Protein AF-A0A538EHU3-F1 (afdb_monomer)

Nearest PDB structures (foldseek):
  3a0o-assembly1_A  TM=6.125E-01  e=9.164E-01  Agrobacterium fabrum str. C58
  1o7l-assembly1_B  TM=5.854E-01  e=8.626E-01  Escherichia coli
  3rma-assembly2_B  TM=4.689E-01  e=1.678E+00  Escherichia phage RB69
  7z5s-assembly2_BBB  TM=4.454E-01  e=3.912E+00  Clostridium botulinum
  7z5s-assembly1_AAA  TM=4.482E-01  e=4.982E+00  Clostridium botulinum

pLDDT: mean 92.31, std 8.0, range [54.81, 97.12]

Solvent-accessible surface area (backbone atoms only — not comparable to full-atom values): 2868 Å² total; per-residue (Å²): 130,93,81,78,62,53,52,83,58,91,96,56,51,48,48,100,81,27,39,32,68,74,60,87,49,37,36,36,36,32,60,51,97,89,66,50,84,46,74,54,77,39,81,126

Structure (mmCIF, N/CA/C/O backbone):
data_AF-A0A538EHU3-F1
#
_entry.id   AF-A0A538EHU3-F1
#
loop_
_atom_site.group_PDB
_atom_site.id
_atom_site.type_symbol
_atom_site.label_atom_id
_atom_site.label_alt_id
_atom_site.label_comp_id
_atom_site.label_asym_id
_atom_site.label_entity_id
_atom_site.label_seq_id
_atom_site.pdbx_PDB_ins_code
_atom_site.Cartn_x
_atom_site.Cartn_y
_atom_site.Cartn_z
_atom_site.occupancy
_atom_site.B_iso_or_equiv
_atom_site.auth_seq_id
_atom_site.auth_comp_id
_atom_site.auth_asym_id
_atom_site.auth_atom_id
_atom_site.pdbx_PDB_model_num
ATOM 1 N N . ALA A 1 1 ? -4.497 -16.169 8.361 1.00 54.81 1 ALA A N 1
ATOM 2 C CA . ALA A 1 1 ? -3.976 -14.793 8.196 1.00 54.81 1 ALA A CA 1
ATOM 3 C C . ALA A 1 1 ? -4.441 -13.937 9.376 1.00 54.81 1 ALA A C 1
ATOM 5 O O . ALA A 1 1 ? -5.597 -14.072 9.755 1.00 54.81 1 ALA A O 1
ATOM 6 N N . ARG A 1 2 ? -3.584 -13.097 9.981 1.00 66.94 2 ARG A N 1
ATOM 7 C CA . ARG A 1 2 ? -3.938 -12.258 11.154 1.00 66.94 2 ARG A CA 1
ATOM 8 C C . ARG A 1 2 ? -4.709 -10.974 10.772 1.00 66.94 2 ARG A C 1
ATOM 10 O O . ARG A 1 2 ? -4.366 -9.892 11.222 1.00 66.94 2 ARG A O 1
ATOM 17 N N . GLY A 1 3 ? -5.714 -11.082 9.901 1.00 81.25 3 GLY A N 1
ATOM 18 C CA . GLY A 1 3 ? -6.653 -9.994 9.567 1.00 81.25 3 GLY A CA 1
ATOM 19 C C . GLY A 1 3 ? -6.146 -8.865 8.655 1.00 81.25 3 GLY A C 1
ATOM 20 O O . GLY A 1 3 ? -6.960 -8.261 7.966 1.00 81.25 3 GLY A O 1
ATOM 21 N N . VAL A 1 4 ? -4.838 -8.606 8.583 1.00 85.50 4 VAL A N 1
ATOM 22 C CA . VAL A 1 4 ? -4.284 -7.542 7.726 1.00 85.50 4 VAL A CA 1
ATOM 23 C C . VAL A 1 4 ? -4.207 -8.004 6.268 1.00 85.50 4 VAL A C 1
ATOM 25 O O . VAL A 1 4 ? -3.652 -9.066 5.979 1.00 85.50 4 VAL A O 1
ATOM 28 N N . ARG A 1 5 ? -4.762 -7.201 5.354 1.00 91.19 5 ARG A N 1
ATOM 29 C CA . ARG A 1 5 ? -4.627 -7.364 3.900 1.00 91.19 5 ARG A CA 1
ATOM 30 C C . ARG A 1 5 ? -3.769 -6.226 3.368 1.00 91.19 5 ARG A C 1
ATOM 32 O O . ARG A 1 5 ? -4.002 -5.078 3.734 1.00 91.19 5 ARG A O 1
ATOM 39 N N . PHE A 1 6 ? -2.787 -6.555 2.536 1.00 95.56 6 PHE A N 1
ATOM 40 C CA . PHE A 1 6 ? -1.952 -5.542 1.906 1.00 95.56 6 PHE A CA 1
ATOM 41 C C . PHE A 1 6 ? -2.630 -4.980 0.659 1.00 95.56 6 PHE A C 1
ATOM 43 O O . PHE A 1 6 ? -3.229 -5.725 -0.120 1.00 95.56 6 PHE A O 1
ATOM 50 N N . GLU A 1 7 ? -2.546 -3.663 0.507 1.00 96.25 7 GLU A N 1
ATOM 51 C CA . GLU A 1 7 ? -3.060 -2.928 -0.645 1.00 96.25 7 GLU A CA 1
ATOM 52 C C . GLU A 1 7 ? -2.222 -3.245 -1.882 1.00 96.25 7 GLU A C 1
ATOM 54 O O . GLU A 1 7 ? -1.007 -3.436 -1.790 1.00 96.25 7 GLU A O 1
ATOM 59 N N . ARG A 1 8 ? -2.875 -3.292 -3.044 1.00 95.94 8 ARG A N 1
ATOM 60 C CA . ARG A 1 8 ? -2.228 -3.504 -4.341 1.00 95.94 8 ARG A CA 1
ATOM 61 C C . ARG A 1 8 ? -2.497 -2.315 -5.248 1.00 95.94 8 ARG A C 1
ATOM 63 O O . ARG A 1 8 ? -3.636 -1.869 -5.346 1.00 95.94 8 ARG A O 1
ATOM 70 N N . TYR A 1 9 ? -1.450 -1.835 -5.901 1.00 94.38 9 TYR A N 1
ATOM 71 C CA . TYR A 1 9 ? -1.478 -0.685 -6.789 1.00 94.38 9 TYR A CA 1
ATOM 72 C C . TYR A 1 9 ? -0.965 -1.088 -8.168 1.00 94.38 9 TYR A C 1
ATOM 74 O O . TYR A 1 9 ? 0.083 -1.724 -8.294 1.00 94.38 9 TYR A O 1
ATOM 82 N N . ASP A 1 10 ? -1.694 -0.691 -9.207 1.00 94.19 10 ASP A N 1
ATOM 83 C CA . ASP A 1 10 ? -1.263 -0.912 -10.583 1.00 94.19 10 ASP A CA 1
ATOM 84 C C . ASP A 1 10 ? 0.030 -0.137 -10.871 1.00 9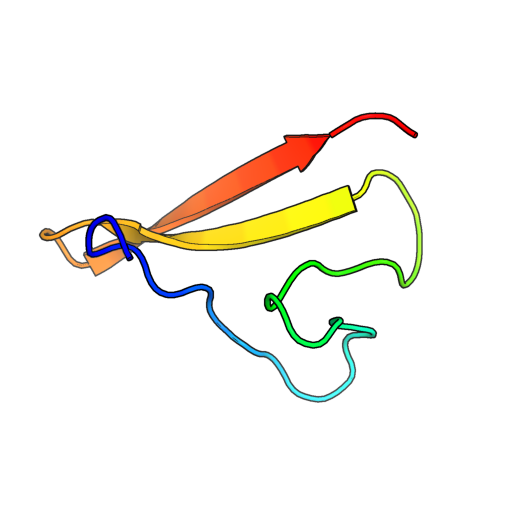4.19 10 ASP A C 1
ATOM 86 O O . ASP A 1 10 ? 0.217 0.994 -10.419 1.00 94.19 10 ASP A O 1
ATOM 90 N N . GLY A 1 11 ? 0.943 -0.758 -11.619 1.00 91.69 11 GLY A N 1
ATOM 91 C CA . GLY A 1 11 ? 2.253 -0.179 -11.936 1.00 91.69 11 GLY A CA 1
ATOM 92 C C . GLY A 1 11 ? 3.323 -0.360 -10.853 1.00 91.69 11 GLY A C 1
ATOM 93 O O . GLY A 1 11 ? 4.451 0.087 -11.047 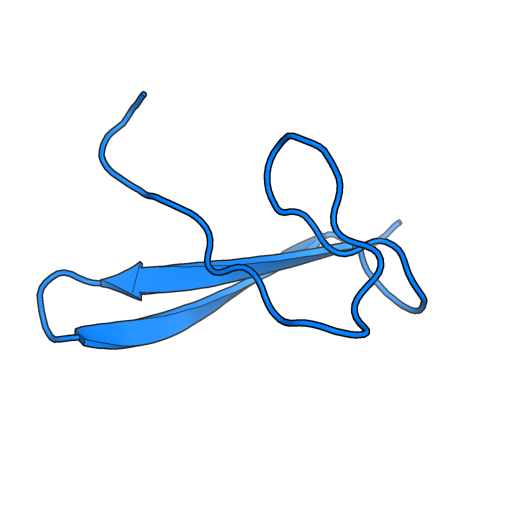1.00 91.69 11 GLY A O 1
ATOM 94 N N . PHE A 1 12 ? 3.014 -1.042 -9.746 1.00 94.38 12 PHE A N 1
ATOM 95 C CA . PHE A 1 12 ? 3.987 -1.400 -8.713 1.00 94.38 12 PHE A CA 1
ATOM 96 C C . PHE A 1 12 ? 4.371 -2.887 -8.796 1.00 94.38 12 PHE A C 1
ATOM 98 O O . PHE A 1 12 ? 3.514 -3.759 -8.922 1.00 94.38 12 PHE A O 1
ATOM 105 N N . GLU A 1 13 ? 5.664 -3.200 -8.652 1.00 95.62 13 GLU A N 1
ATOM 106 C CA . GLU A 1 13 ? 6.167 -4.585 -8.625 1.00 95.62 13 GLU A CA 1
ATOM 107 C C . GLU A 1 13 ? 5.883 -5.266 -7.274 1.00 95.62 13 GLU A C 1
ATOM 109 O O . GLU A 1 13 ? 6.764 -5.390 -6.420 1.00 95.62 13 GLU A O 1
ATOM 114 N N . GLN A 1 14 ? 4.629 -5.661 -7.045 1.00 96.62 14 GLN A N 1
ATOM 115 C CA . GLN A 1 14 ? 4.191 -6.318 -5.811 1.00 96.62 14 GLN A CA 1
ATOM 116 C C . GLN A 1 14 ? 4.132 -7.841 -5.945 1.00 96.62 14 GLN A C 1
ATOM 118 O O . GLN A 1 14 ? 3.473 -8.365 -6.841 1.00 96.62 14 GLN A O 1
ATOM 123 N N . ASP A 1 15 ? 4.756 -8.559 -5.008 1.00 94.75 15 ASP A N 1
ATOM 124 C CA . ASP A 1 15 ? 4.754 -10.025 -4.985 1.00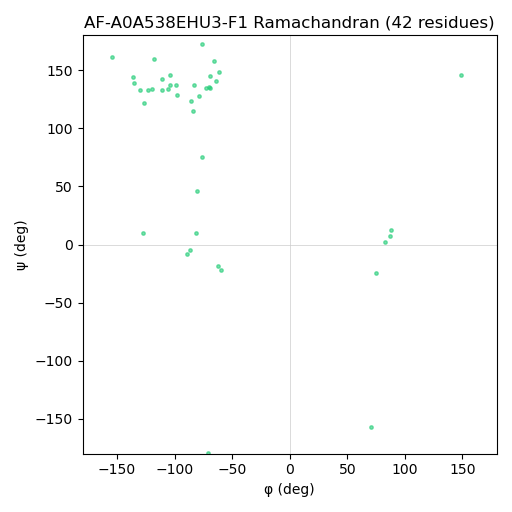 94.75 15 ASP A CA 1
ATOM 125 C C . ASP A 1 15 ? 3.383 -10.624 -4.599 1.00 94.75 15 ASP A C 1
ATOM 127 O O . ASP A 1 15 ? 2.399 -9.920 -4.341 1.00 94.75 15 ASP A O 1
ATOM 131 N N . GLU A 1 16 ? 3.285 -11.954 -4.536 1.00 93.75 16 GLU A N 1
ATOM 132 C CA . GLU A 1 16 ? 2.054 -12.670 -4.157 1.00 93.75 16 GLU A CA 1
ATOM 133 C C . GLU A 1 16 ? 1.549 -12.315 -2.749 1.00 93.75 16 GLU A C 1
ATOM 135 O O . GLU A 1 16 ? 0.356 -12.435 -2.462 1.00 93.75 16 GLU A O 1
ATOM 140 N N . ARG A 1 17 ? 2.427 -11.805 -1.880 1.00 91.69 17 ARG A N 1
ATOM 141 C CA . ARG A 1 17 ? 2.070 -11.330 -0.539 1.00 91.69 17 ARG A CA 1
ATOM 142 C C . ARG A 1 17 ? 1.665 -9.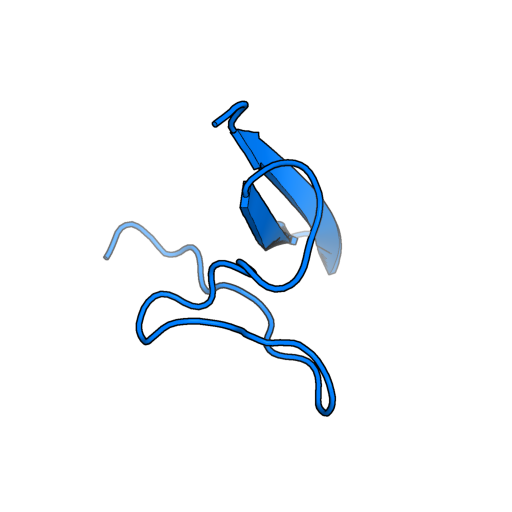857 -0.529 1.00 91.69 17 ARG A C 1
ATOM 144 O O . ARG A 1 17 ? 1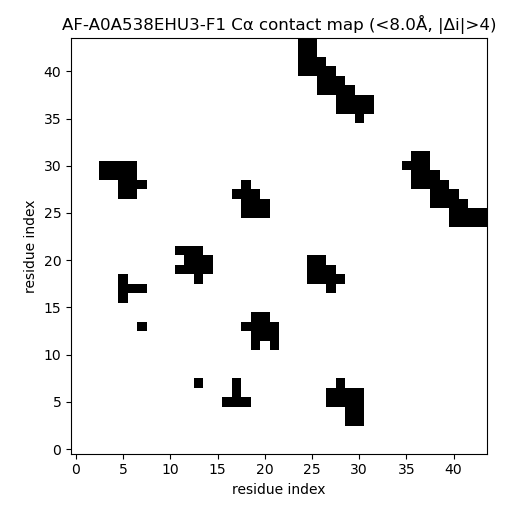.167 -9.399 0.491 1.00 91.69 17 ARG A O 1
ATOM 151 N N . GLY A 1 18 ? 1.824 -9.140 -1.642 1.00 94.62 18 GLY A N 1
ATOM 152 C CA . GLY A 1 18 ? 1.512 -7.715 -1.778 1.00 94.62 18 GLY A CA 1
ATOM 153 C C . GLY A 1 18 ? 2.676 -6.803 -1.394 1.00 94.62 18 GLY A C 1
ATOM 154 O O . GLY A 1 18 ? 2.477 -5.602 -1.234 1.00 94.62 18 GLY A O 1
ATOM 155 N N . ILE A 1 19 ? 3.885 -7.349 -1.239 1.00 95.94 19 ILE A N 1
ATOM 156 C CA . ILE A 1 19 ? 5.080 -6.578 -0.887 1.00 95.94 19 ILE A CA 1
ATOM 157 C C . ILE A 1 19 ? 5.689 -6.026 -2.171 1.00 95.94 19 ILE A C 1
ATOM 159 O O . ILE A 1 19 ? 6.009 -6.795 -3.078 1.00 95.94 19 ILE A O 1
ATOM 163 N N . ASN A 1 20 ? 5.864 -4.710 -2.250 1.00 97.00 20 ASN A N 1
ATOM 164 C CA . ASN A 1 20 ? 6.568 -4.077 -3.353 1.00 97.00 20 ASN A CA 1
ATOM 165 C C . ASN A 1 20 ? 8.079 -4.326 -3.265 1.00 97.00 20 ASN A C 1
ATOM 167 O O . ASN A 1 20 ? 8.689 -4.192 -2.200 1.00 97.00 20 ASN A O 1
ATOM 171 N N . ARG A 1 21 ? 8.660 -4.680 -4.413 1.00 95.44 21 ARG A N 1
ATOM 172 C CA . ARG A 1 21 ? 10.086 -4.9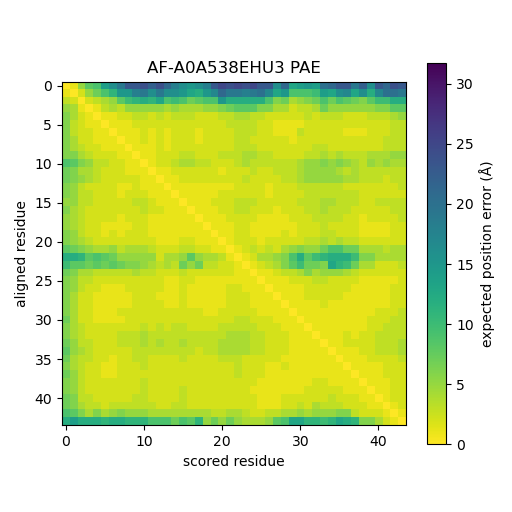74 -4.596 1.00 95.44 21 ARG A CA 1
ATOM 173 C C . ARG A 1 21 ? 10.724 -4.177 -5.741 1.00 95.44 21 ARG A C 1
ATOM 175 O O . ARG A 1 21 ? 11.869 -4.451 -6.083 1.00 95.44 21 ARG A O 1
ATOM 182 N N . GLY A 1 22 ? 10.013 -3.191 -6.295 1.00 91.81 22 GLY A N 1
ATOM 183 C CA . GLY A 1 22 ? 10.371 -2.501 -7.545 1.00 91.81 22 GLY A CA 1
ATOM 184 C C . GLY A 1 22 ? 11.416 -1.393 -7.429 1.00 91.81 22 GLY A C 1
ATOM 185 O O . GLY A 1 22 ? 11.625 -0.639 -8.374 1.00 91.81 22 GLY A O 1
ATOM 186 N N . GLY A 1 23 ? 12.063 -1.263 -6.272 1.00 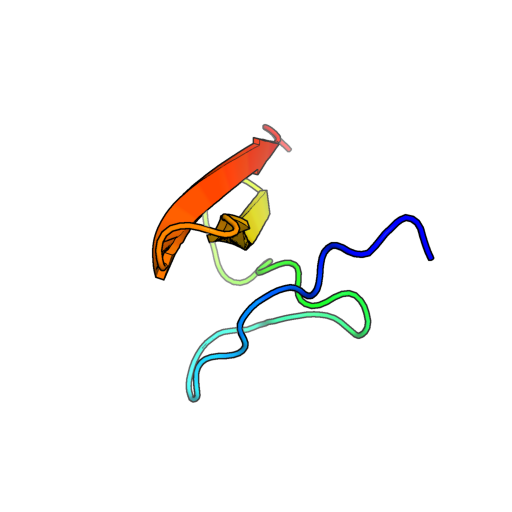87.12 23 GLY A N 1
ATOM 187 C CA . GLY A 1 23 ? 13.098 -0.266 -6.019 1.00 87.12 23 GLY A CA 1
ATOM 188 C C . GLY A 1 23 ? 13.112 0.173 -4.558 1.00 87.12 23 GLY A C 1
ATOM 189 O O . GLY A 1 23 ? 12.071 0.242 -3.914 1.00 87.12 23 GLY A O 1
ATOM 190 N N . GLY A 1 24 ? 14.299 0.478 -4.028 1.00 88.88 24 GLY A N 1
ATOM 191 C CA . GLY A 1 24 ? 14.451 0.875 -2.625 1.00 88.88 24 GLY A CA 1
ATOM 192 C C . GLY A 1 24 ? 14.232 -0.277 -1.624 1.00 88.88 24 GLY A C 1
ATOM 193 O O . GLY A 1 24 ? 14.460 -1.440 -1.975 1.00 88.88 24 GLY A O 1
ATOM 194 N N . PRO A 1 25 ? 13.876 0.027 -0.361 1.00 94.12 25 PRO A N 1
ATOM 195 C CA . PRO A 1 25 ? 13.529 -0.983 0.641 1.00 94.12 25 PRO A CA 1
ATOM 196 C C . PRO A 1 25 ? 12.240 -1.722 0.259 1.00 94.12 25 PRO A C 1
ATOM 198 O O . PRO A 1 25 ? 11.405 -1.201 -0.477 1.00 94.12 25 PRO A O 1
ATOM 201 N N . TYR A 1 26 ? 12.043 -2.926 0.793 1.00 97.12 26 TYR A N 1
ATOM 202 C CA . TYR A 1 26 ? 10.772 -3.625 0.620 1.00 97.12 26 TYR A CA 1
ATOM 203 C C . TYR A 1 26 ? 9.684 -2.910 1.407 1.00 97.12 26 TYR A C 1
ATOM 205 O O . TYR A 1 26 ? 9.881 -2.559 2.571 1.00 97.12 26 TYR A O 1
ATOM 213 N N . ILE A 1 27 ? 8.528 -2.713 0.781 1.00 97.00 27 ILE A N 1
ATOM 214 C CA . ILE A 1 27 ? 7.427 -1.965 1.383 1.00 97.00 27 ILE A CA 1
ATOM 215 C C . ILE A 1 27 ? 6.096 -2.676 1.174 1.00 97.00 27 ILE A C 1
ATOM 217 O O . ILE A 1 27 ? 5.815 -3.221 0.108 1.00 97.00 27 ILE A O 1
ATOM 221 N N . ALA A 1 28 ? 5.266 -2.675 2.212 1.00 96.94 28 ALA A N 1
ATOM 222 C CA . ALA A 1 28 ? 3.892 -3.151 2.153 1.00 96.94 28 ALA A CA 1
ATOM 223 C C . ALA A 1 28 ? 2.956 -2.110 2.760 1.00 96.94 28 ALA A C 1
ATOM 225 O O . ALA A 1 28 ? 3.219 -1.612 3.855 1.00 96.94 28 ALA A O 1
ATOM 226 N N . TRP A 1 29 ? 1.856 -1.818 2.069 1.00 96.88 29 TRP A N 1
ATOM 227 C CA . TRP A 1 29 ? 0.819 -0.896 2.533 1.00 96.88 29 TRP A CA 1
ATOM 228 C C . TRP A 1 29 ? -0.403 -1.653 3.024 1.00 96.88 29 TRP A C 1
ATOM 230 O O . TRP A 1 29 ? -0.749 -2.689 2.466 1.00 96.88 29 TRP A O 1
ATOM 240 N N . PHE A 1 30 ? -1.083 -1.129 4.036 1.00 96.50 30 PHE A N 1
ATOM 241 C CA . PHE A 1 30 ? -2.330 -1.689 4.548 1.00 96.50 30 PHE A CA 1
ATOM 242 C C . PHE A 1 30 ? -3.178 -0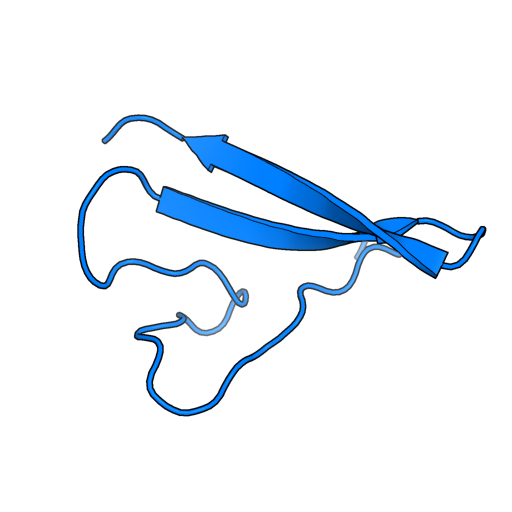.614 5.217 1.00 96.50 30 PHE A C 1
ATOM 244 O O . PHE A 1 30 ? -2.671 0.442 5.599 1.00 96.50 30 PHE A O 1
ATOM 251 N N . LYS A 1 31 ? -4.470 -0.903 5.382 1.00 95.69 31 LYS A N 1
ATOM 252 C CA . LYS A 1 31 ? -5.383 -0.057 6.150 1.00 95.69 31 LYS A CA 1
ATOM 253 C C . LYS A 1 31 ? -5.586 -0.596 7.555 1.00 95.69 31 LYS A C 1
ATOM 255 O O . LYS A 1 31 ? -5.763 -1.802 7.745 1.00 95.69 31 LYS A O 1
ATOM 260 N N . ASP A 1 32 ? -5.574 0.304 8.530 1.00 94.50 32 ASP A N 1
ATOM 261 C CA . ASP A 1 32 ? -6.053 -0.001 9.875 1.00 94.50 32 ASP A CA 1
ATOM 262 C C . ASP A 1 32 ? -7.602 -0.029 9.917 1.00 94.50 32 ASP A C 1
ATOM 264 O O . ASP A 1 32 ? -8.262 0.318 8.931 1.00 94.50 32 ASP A O 1
ATOM 268 N N . PRO A 1 33 ? -8.224 -0.435 11.039 1.00 93.19 33 PRO A N 1
ATOM 269 C CA . PRO A 1 33 ? -9.684 -0.444 11.161 1.00 93.19 33 PRO A CA 1
ATOM 270 C C . PRO A 1 33 ? -10.358 0.934 11.048 1.00 93.19 33 PRO A C 1
ATOM 272 O O . PRO A 1 33 ? -11.559 0.991 10.798 1.00 93.19 33 PRO A O 1
ATOM 275 N N . ALA A 1 34 ? -9.615 2.028 11.236 1.00 95.50 34 ALA A N 1
ATOM 276 C CA . ALA A 1 34 ? -10.107 3.394 11.064 1.00 95.50 34 ALA A CA 1
ATOM 277 C C . ALA A 1 34 ? -9.986 3.887 9.606 1.00 95.50 34 ALA A C 1
ATOM 279 O O . ALA A 1 34 ? -10.469 4.970 9.285 1.00 95.50 34 ALA A O 1
ATOM 280 N N . GLY A 1 35 ? -9.386 3.091 8.714 1.00 94.00 35 GLY A N 1
ATOM 281 C CA . GLY A 1 35 ? -9.190 3.422 7.305 1.00 94.00 35 GLY A CA 1
ATOM 282 C C . GLY A 1 35 ? -7.907 4.202 7.010 1.00 94.00 35 GLY A C 1
ATOM 283 O O . GLY A 1 35 ? -7.719 4.619 5.866 1.00 94.00 35 GLY A O 1
ATOM 284 N N . ASN A 1 36 ? -7.012 4.380 7.987 1.00 96.62 36 ASN A N 1
ATOM 285 C CA . ASN A 1 36 ? -5.731 5.051 7.767 1.00 96.62 36 ASN A CA 1
ATOM 286 C C . ASN A 1 36 ? -4.814 4.180 6.907 1.00 96.62 36 ASN A C 1
ATOM 288 O O . ASN A 1 36 ? -4.673 2.985 7.169 1.00 96.62 36 ASN A O 1
ATOM 292 N N . LEU A 1 37 ? -4.150 4.784 5.917 1.00 96.62 37 LEU A N 1
ATOM 293 C CA . LEU A 1 37 ? -3.156 4.098 5.094 1.00 96.62 37 LEU A CA 1
ATOM 294 C C . LEU A 1 37 ? -1.792 4.107 5.794 1.00 96.62 37 LEU A C 1
ATOM 296 O O . LEU A 1 37 ? -1.185 5.162 5.971 1.00 96.62 37 LEU A O 1
ATOM 300 N N . LEU A 1 38 ? -1.309 2.923 6.164 1.00 97.00 38 LEU A N 1
ATOM 301 C CA . LEU A 1 38 ? -0.031 2.705 6.839 1.00 97.00 38 LEU A CA 1
ATOM 302 C C . LEU A 1 38 ? 0.896 1.846 5.974 1.00 97.00 38 LEU A C 1
ATOM 304 O O . LEU A 1 38 ? 0.439 1.108 5.099 1.00 97.00 38 LEU A O 1
ATOM 308 N N . SER A 1 39 ? 2.201 1.909 6.243 1.00 95.88 39 SER A N 1
ATOM 309 C CA . SER A 1 39 ? 3.200 1.078 5.567 1.00 95.88 39 SER A CA 1
ATOM 310 C C . SER A 1 39 ? 4.230 0.494 6.526 1.00 95.88 39 SER A C 1
ATOM 312 O O . SER A 1 39 ? 4.667 1.174 7.453 1.00 95.88 39 SER A O 1
ATOM 314 N N . VAL A 1 40 ? 4.673 -0.734 6.257 1.00 95.38 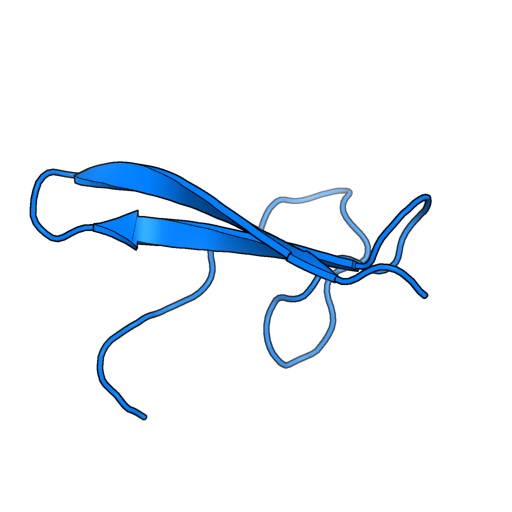40 VAL A N 1
ATOM 315 C CA . VAL A 1 40 ? 5.865 -1.331 6.879 1.00 95.38 40 VAL A CA 1
ATOM 316 C C . VAL A 1 40 ? 6.986 -1.352 5.853 1.00 95.38 40 VAL A C 1
ATOM 318 O O . VAL A 1 40 ? 6.763 -1.759 4.712 1.00 95.38 40 VAL A O 1
ATOM 321 N N . LEU A 1 41 ? 8.176 -0.928 6.275 1.00 96.44 41 LEU A N 1
ATOM 322 C CA . LEU A 1 41 ? 9.392 -0.952 5.473 1.00 96.44 41 LEU A CA 1
ATOM 323 C C . LEU A 1 41 ? 10.360 -1.995 6.034 1.00 96.44 41 LEU A C 1
ATOM 325 O O . LEU A 1 41 ? 10.487 -2.150 7.248 1.00 96.44 41 LEU A O 1
ATOM 329 N N . GLN A 1 42 ? 11.058 -2.680 5.140 1.00 95.94 42 GLN A N 1
ATOM 330 C CA . GLN A 1 42 ? 12.171 -3.563 5.448 1.00 95.94 42 GLN A CA 1
ATOM 331 C C . GLN A 1 42 ? 13.367 -3.140 4.593 1.00 95.94 42 GLN A C 1
ATOM 333 O O . GLN A 1 42 ? 13.287 -3.125 3.363 1.00 95.94 42 GLN A O 1
ATOM 338 N N . GLU A 1 43 ? 14.479 -2.806 5.247 1.00 91.44 43 GLU A N 1
ATOM 339 C CA . GLU A 1 43 ? 15.764 -2.664 4.560 1.00 91.44 43 GLU A CA 1
ATOM 340 C C . GLU A 1 43 ? 16.167 -3.998 3.919 1.00 91.44 43 GLU A C 1
ATOM 342 O O . GLU A 1 43 ? 15.786 -5.067 4.402 1.00 91.44 43 GLU A O 1
ATOM 347 N N . ARG A 1 44 ? 16.874 -3.927 2.789 1.00 79.38 44 ARG A N 1
ATOM 348 C CA . ARG A 1 44 ? 17.211 -5.110 1.988 1.00 79.38 44 ARG A CA 1
ATOM 349 C C . ARG A 1 44 ? 18.228 -6.014 2.668 1.00 79.38 44 ARG A C 1
ATOM 351 O O . ARG A 1 44 ? 19.180 -5.478 3.272 1.00 79.38 44 ARG A O 1
#

Foldseek 3Di:
DPPWQWDADPPFCADPRRWGDPDAWIKTWTADPVRDIDMDTHGD

Radius of gyration: 10.58 Å; Cα contacts (8 Å, |Δi|>4): 67; chains: 1; bounding box: 27×20×23 Å

Secondary structure (DSSP, 8-state):
--S--B---TTS-B-TTS-B-SSSSEEEEEE-TT--EEEEEE--

Sequence (44 aa):
ARGVRFERYDGFEQDERGINRGGGPYIAWFKDPAGNLLSVLQER

Mean predicted aligned error: 3.4 Å